Protein AF-A0AAP6GA55-F1 (afdb_monomer)

Organism: Aeromonas media (NCBI:txid651)

Sequence (51 aa):
MIGYQAPQARLVSVKYAGYKFEVVDIDSYKIDQLLVTRIEPNVIDKPALES

Radius of gyration: 17.76 Å; Cα contacts (8 Å, |Δi|>4): 48; chains: 1; bounding box: 28×38×48 Å

Secondary structure (DSSP, 8-state):
------------EEEETTEEEEEEEEETTEEEEEEEEEPPP-GGGS-----

Mean predicted aligned error: 11.66 Å

pLDDT: mean 77.17, std 16.64, range [42.81, 94.62]

Foldseek 3Di:
DDDPPDPPPPFDWDDDDQKIWTQDDDDPNDGDDIDIDRHDDPPVPPPPDDD

Nearest PDB structures (foldseek):
  4uoi-assembly2_D  TM=5.620E-01  e=6.390E+00  Hepatitis C virus (isolate H77)
  3hvt-assembly1_B  TM=5.154E-01  e=5.233E+00  Human immunodeficiency virus 1
  4uoi-assembly4_F  TM=4.296E-01  e=6.830E+00  Hepatitis C virus (isolate H77)

Solvent-accessible surface area (backbone atoms only — not comparable to full-atom values): 3553 Å² total; per-residue (Å²): 136,81,78,83,74,70,78,76,73,79,76,54,68,49,76,57,97,58,30,36,39,32,62,73,42,72,53,98,96,41,79,77,39,68,48,78,43,81,49,76,79,63,76,81,77,53,74,80,78,85,132

Structure (mmCIF, N/CA/C/O backbone):
data_AF-A0AAP6GA55-F1
#
_entry.id   AF-A0AAP6GA55-F1
#
loop_
_atom_site.group_PDB
_atom_site.id
_atom_site.type_symbol
_atom_site.label_atom_id
_atom_site.label_alt_id
_atom_site.label_comp_id
_atom_site.label_asym_id
_atom_site.label_entity_id
_atom_site.label_seq_id
_atom_site.pdbx_PDB_ins_code
_atom_site.Cartn_x
_atom_site.Cartn_y
_atom_site.Cartn_z
_atom_site.occupancy
_atom_site.B_iso_or_equiv
_atom_site.auth_seq_id
_atom_site.auth_comp_id
_atom_site.auth_asym_id
_atom_site.auth_atom_id
_atom_site.pdbx_PDB_model_num
ATOM 1 N N . MET A 1 1 ? 15.244 -34.021 -8.055 1.00 42.81 1 MET A N 1
ATOM 2 C CA . MET A 1 1 ? 14.776 -32.766 -8.676 1.00 42.81 1 MET A CA 1
ATOM 3 C C . MET A 1 1 ? 14.128 -31.950 -7.567 1.00 42.81 1 MET A C 1
ATOM 5 O O . MET A 1 1 ? 12.977 -32.184 -7.234 1.00 42.81 1 MET A O 1
ATOM 9 N N . ILE A 1 2 ? 14.918 -31.135 -6.870 1.00 53.38 2 ILE A N 1
ATOM 10 C CA . ILE A 1 2 ? 14.411 -30.282 -5.789 1.00 53.38 2 ILE A CA 1
ATOM 11 C C . ILE A 1 2 ? 13.719 -29.085 -6.443 1.00 53.38 2 ILE A C 1
ATOM 13 O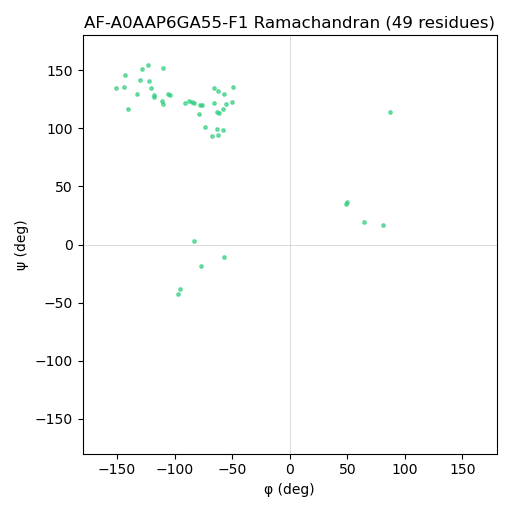 O . ILE A 1 2 ? 14.326 -28.400 -7.262 1.00 53.38 2 ILE A O 1
ATOM 17 N N . GLY A 1 3 ? 12.424 -28.912 -6.177 1.00 54.28 3 GLY A N 1
ATOM 18 C CA . GLY A 1 3 ? 11.644 -27.806 -6.722 1.00 54.28 3 GLY A CA 1
ATOM 19 C C . GLY A 1 3 ? 12.287 -26.479 -6.333 1.00 54.28 3 GLY A C 1
ATOM 20 O O . GLY A 1 3 ? 12.629 -26.267 -5.171 1.00 54.28 3 GL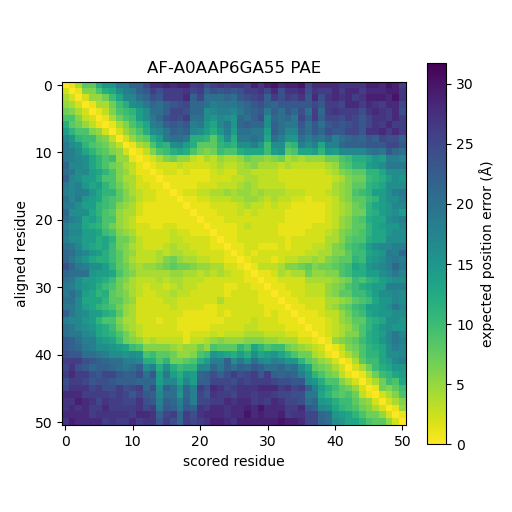Y A O 1
ATOM 21 N N . TYR A 1 4 ? 12.492 -25.608 -7.315 1.00 59.06 4 TYR A N 1
ATOM 22 C CA . TYR A 1 4 ? 12.990 -24.259 -7.091 1.00 59.06 4 TYR A CA 1
ATOM 23 C C . TYR A 1 4 ? 11.896 -23.482 -6.340 1.00 59.06 4 TYR A C 1
ATOM 25 O O . TYR A 1 4 ? 10.960 -22.970 -6.949 1.00 59.06 4 TYR A O 1
ATOM 33 N N . GLN A 1 5 ? 11.953 -23.448 -5.007 1.00 60.28 5 GLN A N 1
ATOM 34 C CA . GLN A 1 5 ? 11.090 -22.567 -4.229 1.00 60.28 5 GLN A CA 1
ATOM 35 C C . GLN A 1 5 ? 11.637 -21.154 -4.422 1.00 60.28 5 GLN A C 1
ATOM 37 O O . GLN A 1 5 ? 12.657 -20.797 -3.832 1.00 60.28 5 GLN A O 1
ATOM 42 N N . ALA A 1 6 ? 10.993 -20.380 -5.299 1.00 56.09 6 ALA A N 1
ATOM 43 C CA . ALA A 1 6 ? 11.326 -18.977 -5.497 1.00 56.09 6 ALA A CA 1
ATOM 44 C C . ALA A 1 6 ? 11.403 -18.280 -4.125 1.00 56.09 6 ALA A C 1
ATOM 46 O O . ALA A 1 6 ? 10.537 -18.539 -3.274 1.00 56.09 6 ALA A O 1
ATOM 47 N N . PRO A 1 7 ? 12.431 -17.446 -3.877 1.00 59.28 7 PRO A N 1
ATOM 48 C CA . PRO A 1 7 ? 12.516 -16.691 -2.640 1.00 59.28 7 PRO A CA 1
ATOM 49 C C . PRO A 1 7 ? 11.222 -15.897 -2.531 1.00 59.28 7 PRO A C 1
ATOM 51 O O . PRO A 1 7 ? 10.881 -15.153 -3.448 1.00 59.28 7 PRO A O 1
ATOM 54 N N . GLN A 1 8 ? 10.469 -16.122 -1.455 1.00 58.19 8 GLN A N 1
ATOM 55 C CA . GLN A 1 8 ? 9.257 -15.369 -1.167 1.00 58.19 8 GLN A CA 1
ATOM 56 C C . GLN A 1 8 ? 9.690 -13.907 -1.092 1.00 58.19 8 GLN A C 1
ATOM 58 O O . GLN A 1 8 ? 10.309 -13.499 -0.106 1.00 58.19 8 GLN A O 1
ATOM 63 N N . ALA A 1 9 ? 9.491 -13.164 -2.185 1.00 57.72 9 ALA A N 1
ATOM 64 C CA . ALA A 1 9 ? 9.838 -11.760 -2.269 1.00 57.72 9 ALA A CA 1
ATOM 65 C C . ALA A 1 9 ? 9.228 -11.108 -1.035 1.00 57.72 9 ALA A C 1
ATOM 67 O O . ALA A 1 9 ? 8.043 -11.296 -0.751 1.00 57.72 9 ALA A O 1
ATOM 68 N N . ARG A 1 10 ? 10.067 -10.464 -0.223 1.00 61.81 10 ARG A N 1
ATOM 69 C CA . ARG A 1 10 ? 9.629 -9.917 1.054 1.00 61.81 10 ARG A CA 1
ATOM 70 C C . ARG A 1 10 ? 8.593 -8.840 0.756 1.00 61.81 10 ARG A C 1
ATOM 72 O O . ARG A 1 10 ? 8.961 -7.726 0.406 1.00 61.81 10 ARG A O 1
ATOM 79 N N . LEU A 1 11 ? 7.316 -9.184 0.886 1.00 66.50 11 LEU A N 1
ATOM 80 C CA . LEU A 1 11 ? 6.221 -8.231 0.790 1.00 66.50 11 LEU A CA 1
ATOM 81 C C . LEU A 1 11 ? 6.422 -7.215 1.914 1.00 66.50 11 LEU A C 1
ATOM 83 O O . LEU A 1 11 ? 6.405 -7.559 3.100 1.00 66.50 11 LEU A O 1
ATOM 87 N N . VAL A 1 12 ? 6.709 -5.972 1.542 1.00 81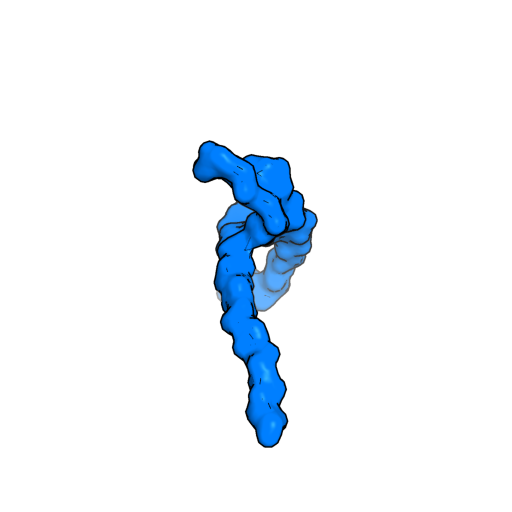.12 12 VAL A N 1
ATOM 88 C CA . VAL A 1 12 ? 6.864 -4.885 2.505 1.00 81.12 12 VAL A CA 1
ATOM 89 C C . VAL A 1 12 ? 5.465 -4.372 2.819 1.00 81.12 12 VAL A C 1
ATOM 91 O O . VAL A 1 12 ? 4.729 -3.964 1.921 1.00 81.12 12 VAL A O 1
ATOM 94 N N . SER A 1 13 ? 5.089 -4.418 4.097 1.00 89.50 13 SER A N 1
ATOM 95 C CA . SER A 1 13 ? 3.801 -3.910 4.563 1.00 89.50 13 SER A CA 1
ATOM 96 C C . SER A 1 13 ? 3.968 -2.992 5.765 1.00 89.50 13 SER A C 1
ATOM 98 O O . SER A 1 13 ? 4.768 -3.287 6.656 1.00 89.50 13 SER A O 1
ATOM 100 N N . VAL A 1 14 ? 3.182 -1.921 5.812 1.00 92.62 14 VAL A N 1
ATOM 101 C CA . VAL A 1 14 ? 3.134 -0.954 6.917 1.00 92.62 14 VAL A CA 1
ATOM 102 C C . VAL A 1 14 ? 1.713 -0.880 7.461 1.00 92.62 14 VAL A C 1
ATOM 104 O O . VAL A 1 14 ? 0.747 -0.903 6.703 1.00 92.62 14 VAL A O 1
ATOM 107 N N . LYS A 1 15 ? 1.576 -0.783 8.785 1.00 92.06 15 LYS A N 1
ATOM 108 C CA . LYS A 1 15 ? 0.298 -0.504 9.448 1.00 92.06 15 LYS A CA 1
ATOM 109 C C . LYS A 1 15 ? 0.277 0.950 9.903 1.00 92.06 15 LYS A C 1
ATOM 111 O O . LYS A 1 15 ? 1.206 1.385 10.578 1.00 92.06 15 LYS A O 1
ATOM 116 N N . TYR A 1 16 ? -0.775 1.681 9.558 1.00 91.94 16 TYR A N 1
ATOM 117 C CA . TYR A 1 16 ? -0.951 3.073 9.962 1.00 91.94 16 TYR A CA 1
ATOM 118 C C . TYR A 1 16 ? -2.438 3.419 10.071 1.00 91.94 16 TYR A C 1
ATOM 120 O O . TYR A 1 16 ? -3.224 3.050 9.202 1.00 91.94 16 TYR A O 1
ATOM 128 N N . ALA A 1 17 ? -2.823 4.106 11.151 1.00 91.94 17 ALA A N 1
ATOM 129 C CA . ALA A 1 17 ? -4.174 4.637 11.370 1.00 91.94 17 ALA A CA 1
ATOM 130 C C . ALA A 1 17 ? -5.334 3.635 11.150 1.00 91.94 17 ALA A C 1
ATOM 132 O O . ALA A 1 17 ? -6.391 4.003 10.645 1.00 91.94 17 ALA A O 1
ATOM 133 N N . GLY A 1 18 ? -5.153 2.360 11.512 1.00 91.75 18 GLY A N 1
ATOM 134 C CA . GLY A 1 18 ? -6.196 1.341 11.323 1.00 91.75 18 GLY A CA 1
ATOM 135 C C . GLY A 1 18 ? -6.276 0.764 9.904 1.00 91.75 18 GLY A C 1
ATOM 136 O O . GLY A 1 18 ? -7.254 0.102 9.557 1.00 91.75 18 GLY A O 1
ATOM 137 N N . TYR A 1 19 ? -5.230 0.944 9.096 1.00 94.06 19 TYR A N 1
ATOM 138 C CA . TYR A 1 19 ? -5.085 0.314 7.785 1.00 94.06 19 TYR A CA 1
ATOM 139 C C . TYR A 1 19 ? -3.730 -0.386 7.656 1.00 94.06 19 TYR A C 1
ATOM 141 O O . TYR A 1 19 ? -2.740 0.008 8.278 1.00 94.06 19 TYR A O 1
ATOM 149 N N . LYS A 1 20 ? -3.691 -1.440 6.842 1.00 92.00 20 LYS A N 1
ATOM 150 C CA . LYS A 1 20 ? -2.477 -2.102 6.367 1.00 92.00 20 LYS A CA 1
ATOM 151 C C . LYS A 1 20 ? -2.271 -1.722 4.904 1.00 92.00 20 LYS A C 1
ATOM 153 O O . LYS A 1 20 ? -3.188 -1.866 4.100 1.00 92.00 20 LYS A O 1
ATOM 158 N N . PHE A 1 21 ? -1.069 -1.267 4.590 1.00 94.62 21 PHE A N 1
ATOM 159 C CA . PHE A 1 21 ? -0.621 -0.898 3.255 1.00 94.62 21 PHE A CA 1
ATOM 160 C C . PHE A 1 21 ? 0.419 -1.916 2.814 1.00 94.62 21 PHE A C 1
ATOM 162 O O . PHE A 1 21 ? 1.410 -2.121 3.517 1.00 94.62 21 PHE A O 1
ATOM 169 N N . GLU A 1 22 ? 0.191 -2.561 1.681 1.00 93.12 22 GLU A N 1
ATOM 170 C CA . GLU A 1 22 ? 1.099 -3.543 1.091 1.00 93.12 22 GLU A CA 1
ATOM 171 C C . GLU A 1 22 ? 1.564 -3.024 -0.259 1.00 93.12 22 GLU A C 1
ATOM 173 O O . GLU A 1 22 ? 0.744 -2.610 -1.079 1.00 93.12 22 GLU A O 1
ATOM 178 N N . VAL A 1 23 ? 2.877 -3.017 -0.478 1.00 91.88 23 VAL A N 1
ATOM 179 C CA . VAL A 1 23 ? 3.442 -2.540 -1.740 1.00 91.88 23 VAL A CA 1
ATOM 180 C C . VAL A 1 23 ? 3.232 -3.597 -2.815 1.00 91.88 23 VAL A C 1
ATOM 182 O O . VAL A 1 23 ? 3.696 -4.726 -2.663 1.00 91.88 23 VAL A O 1
ATOM 185 N N . VAL A 1 24 ? 2.513 -3.227 -3.876 1.00 90.69 24 VAL A N 1
ATOM 186 C CA . VAL A 1 24 ? 2.229 -4.105 -5.020 1.00 90.69 24 VAL A CA 1
ATOM 187 C C . VAL A 1 24 ? 3.209 -3.835 -6.153 1.00 90.69 24 VAL A C 1
ATOM 189 O O . VAL A 1 24 ? 3.717 -4.782 -6.745 1.00 90.69 24 VAL A O 1
ATOM 192 N N . ASP A 1 25 ? 3.492 -2.560 -6.422 1.00 89.12 25 ASP A N 1
ATOM 193 C CA . ASP A 1 25 ? 4.329 -2.137 -7.543 1.00 89.12 25 ASP A CA 1
ATOM 194 C C . ASP A 1 25 ? 5.204 -0.934 -7.170 1.00 89.12 25 ASP A C 1
ATOM 196 O O . ASP A 1 25 ? 4.807 -0.085 -6.360 1.00 89.12 25 ASP A O 1
ATOM 200 N N . ILE A 1 26 ? 6.407 -0.898 -7.743 1.00 89.25 26 ILE A N 1
ATOM 201 C CA . ILE A 1 26 ? 7.411 0.151 -7.537 1.00 89.25 26 ILE A CA 1
ATOM 202 C C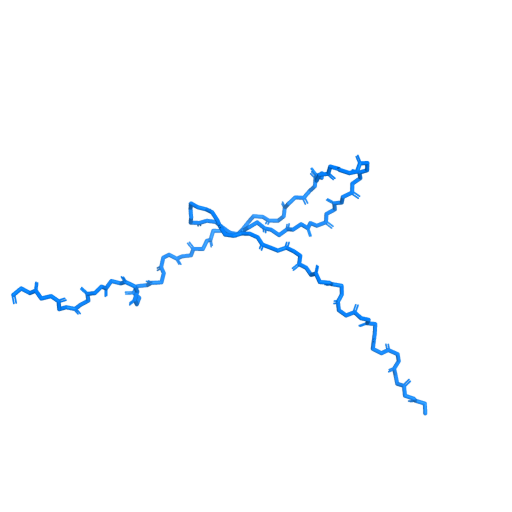 . ILE A 1 26 ? 8.074 0.444 -8.885 1.00 89.25 26 ILE A C 1
ATOM 204 O O . ILE A 1 26 ? 8.820 -0.396 -9.396 1.00 89.25 26 ILE A O 1
ATOM 208 N N . ASP A 1 27 ? 7.909 1.659 -9.393 1.00 90.56 27 ASP A N 1
ATOM 209 C CA . ASP A 1 27 ? 8.701 2.226 -10.476 1.00 90.56 27 ASP A CA 1
ATOM 210 C C . ASP A 1 27 ? 9.615 3.349 -9.959 1.00 90.56 27 ASP A C 1
ATOM 212 O O . ASP A 1 27 ? 9.345 4.001 -8.958 1.00 90.56 27 ASP A O 1
ATOM 216 N N . SER A 1 28 ? 10.758 3.571 -10.613 1.00 91.44 28 SER A N 1
ATOM 217 C CA . SER A 1 28 ? 11.549 4.810 -10.458 1.00 91.44 28 SER A CA 1
ATOM 218 C C . SER A 1 28 ? 11.847 5.278 -9.014 1.00 91.44 28 SER A C 1
ATOM 220 O O . SER A 1 28 ? 11.923 6.482 -8.756 1.00 91.44 28 SER A O 1
ATOM 222 N N . TYR A 1 29 ? 12.045 4.348 -8.069 1.00 88.69 29 TYR A N 1
ATOM 223 C CA . TYR A 1 29 ? 12.225 4.612 -6.625 1.00 88.69 29 TYR A CA 1
ATOM 224 C C . TYR A 1 29 ? 11.010 5.231 -5.910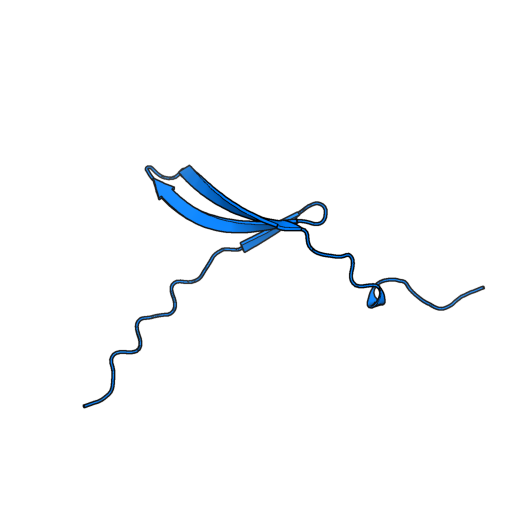 1.00 88.69 29 TYR A C 1
ATOM 226 O O . TYR A 1 29 ? 11.145 5.807 -4.826 1.00 88.69 29 TYR A O 1
ATOM 234 N N . LYS A 1 30 ? 9.824 5.111 -6.497 1.00 88.81 30 LYS A N 1
ATOM 235 C CA . LYS A 1 30 ? 8.540 5.552 -5.966 1.00 88.81 30 LYS A CA 1
ATOM 236 C C . LYS A 1 30 ? 7.582 4.370 -5.905 1.00 88.81 30 LYS A C 1
ATOM 238 O 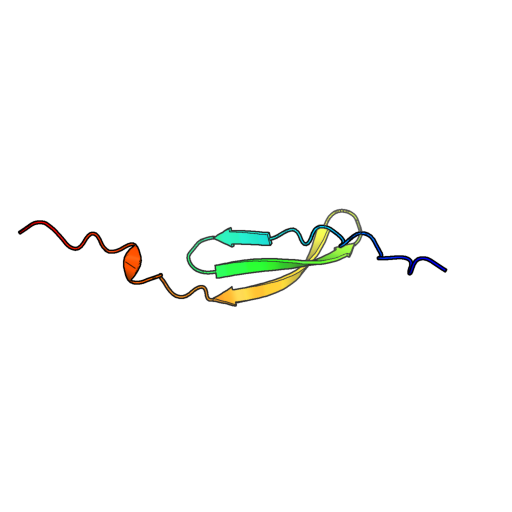O . LYS A 1 30 ? 7.741 3.370 -6.587 1.00 88.81 30 LYS A O 1
ATOM 243 N N . ILE A 1 31 ? 6.616 4.470 -5.005 1.00 91.00 31 ILE A N 1
ATOM 244 C CA . ILE A 1 31 ? 5.548 3.482 -4.905 1.00 91.00 31 ILE A CA 1
ATOM 245 C C . ILE A 1 31 ? 4.416 3.962 -5.802 1.00 91.00 31 ILE A C 1
ATOM 247 O O . ILE A 1 31 ? 3.878 5.042 -5.550 1.00 91.00 31 ILE A O 1
ATOM 251 N N . ASP A 1 32 ? 4.026 3.148 -6.778 1.00 93.00 32 ASP A N 1
ATOM 252 C CA . ASP A 1 32 ? 2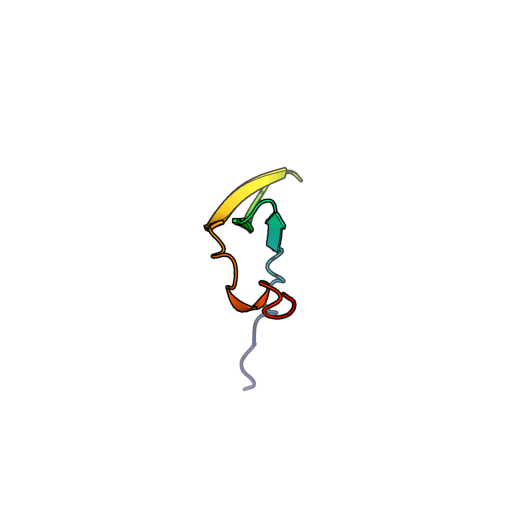.919 3.488 -7.677 1.00 93.00 32 ASP A CA 1
ATOM 253 C C . ASP A 1 32 ? 1.609 2.884 -7.197 1.00 93.00 32 ASP A C 1
ATOM 255 O O . ASP A 1 32 ? 0.559 3.525 -7.259 1.00 93.00 32 ASP A O 1
ATOM 259 N N . GLN A 1 33 ? 1.667 1.654 -6.676 1.00 90.75 33 GLN A N 1
ATOM 260 C CA . GLN A 1 33 ? 0.477 0.910 -6.278 1.00 90.75 33 GLN A CA 1
ATOM 261 C C . GLN A 1 33 ? 0.622 0.298 -4.886 1.00 90.75 33 GLN A C 1
ATOM 263 O O . GLN A 1 33 ? 1.575 -0.424 -4.572 1.00 90.75 33 GLN A O 1
ATOM 268 N N . LEU A 1 34 ? -0.393 0.561 -4.061 1.00 93.06 34 LEU A N 1
ATOM 269 C CA . LEU A 1 34 ? -0.565 -0.009 -2.732 1.00 93.06 34 LEU A CA 1
ATOM 270 C C . LEU A 1 34 ? -1.883 -0.773 -2.666 1.00 93.06 34 LEU A C 1
ATOM 272 O O . LEU A 1 34 ? -2.935 -0.249 -3.034 1.00 93.06 34 LEU A O 1
ATOM 276 N N . LEU A 1 35 ? -1.840 -1.975 -2.099 1.00 93.19 35 LEU A N 1
ATOM 277 C CA . LEU A 1 35 ? -3.038 -2.644 -1.615 1.00 93.19 35 LEU A CA 1
ATOM 278 C C . LEU A 1 35 ? -3.334 -2.145 -0.197 1.00 93.19 35 LEU A C 1
ATOM 280 O O . LEU A 1 35 ? -2.494 -2.257 0.698 1.00 93.19 35 LEU A O 1
ATOM 284 N N . VAL A 1 36 ? -4.533 -1.599 0.006 1.00 93.94 36 VAL A N 1
ATOM 285 C CA . VAL A 1 36 ? -4.976 -1.063 1.299 1.00 93.94 36 VAL A CA 1
ATOM 286 C C . VAL A 1 36 ? -6.053 -1.964 1.880 1.00 93.94 36 VAL A C 1
ATOM 288 O O . VAL A 1 36 ? -7.112 -2.148 1.286 1.00 93.94 36 VAL A O 1
ATOM 291 N N . THR A 1 37 ? -5.799 -2.495 3.071 1.00 94.12 37 THR A N 1
ATOM 292 C CA . THR A 1 37 ? -6.760 -3.313 3.816 1.00 94.12 37 THR A CA 1
ATOM 293 C C . THR A 1 37 ? -7.096 -2.616 5.125 1.00 94.12 37 THR A C 1
ATOM 295 O O . THR A 1 37 ? -6.196 -2.267 5.892 1.00 94.12 37 THR A O 1
ATOM 298 N N . ARG A 1 38 ? -8.385 -2.410 5.414 1.00 93.06 38 ARG A N 1
ATOM 299 C CA . ARG A 1 38 ? -8.817 -1.950 6.740 1.00 93.06 38 ARG A CA 1
ATOM 300 C C . ARG A 1 38 ? -8.500 -3.047 7.750 1.00 93.06 38 ARG A C 1
ATOM 302 O O . ARG A 1 38 ? -8.963 -4.172 7.591 1.00 93.06 38 ARG A O 1
ATOM 309 N N . ILE A 1 39 ? -7.707 -2.726 8.768 1.00 90.69 39 ILE A N 1
ATOM 310 C CA . ILE A 1 39 ? -7.497 -3.645 9.885 1.00 90.69 39 ILE A CA 1
ATOM 311 C C . ILE A 1 39 ? -8.600 -3.382 10.899 1.00 90.69 39 ILE A C 1
ATOM 313 O O . ILE A 1 39 ? -8.807 -2.250 11.339 1.00 90.69 39 ILE A O 1
ATOM 317 N N . GLU A 1 40 ? -9.352 -4.422 11.234 1.00 83.94 40 GLU A N 1
ATOM 318 C CA . GLU A 1 40 ? -10.303 -4.315 12.328 1.00 83.94 40 GLU A CA 1
ATOM 319 C C . GLU A 1 40 ? -9.515 -4.118 13.628 1.00 83.94 40 GLU A C 1
ATOM 321 O O . GLU A 1 40 ? -8.494 -4.789 13.828 1.00 83.94 40 GLU A O 1
ATOM 326 N N . PRO A 1 41 ? -9.927 -3.179 14.501 1.00 72.44 41 PRO A N 1
ATOM 327 C CA . PRO A 1 41 ? -9.346 -3.092 15.828 1.00 72.44 41 PRO A CA 1
ATOM 328 C C . PRO A 1 41 ? -9.579 -4.440 16.499 1.00 72.44 41 PRO A C 1
ATOM 330 O O . PRO A 1 41 ? -10.724 -4.856 16.687 1.00 72.44 41 PRO A O 1
ATOM 333 N N . ASN A 1 42 ? -8.495 -5.150 16.811 1.00 67.50 42 ASN A N 1
ATOM 334 C CA . ASN A 1 42 ? -8.620 -6.396 17.536 1.00 67.50 42 ASN A CA 1
ATOM 335 C C . ASN A 1 42 ? -9.216 -6.048 18.903 1.00 67.50 42 ASN A C 1
ATOM 337 O O . ASN A 1 42 ? -8.596 -5.350 19.701 1.00 67.50 42 ASN A O 1
ATOM 341 N N . VAL A 1 43 ? -10.438 -6.508 19.161 1.00 62.34 43 VAL A N 1
ATOM 342 C CA . VAL A 1 43 ? -11.163 -6.291 20.423 1.00 62.34 43 VAL A CA 1
ATOM 343 C C . VAL A 1 43 ? -10.395 -6.796 21.656 1.00 62.34 43 VAL A C 1
ATOM 345 O O . VAL A 1 43 ? -10.770 -6.461 22.775 1.00 62.34 43 VAL A O 1
ATOM 348 N N . ILE A 1 44 ? -9.304 -7.544 21.457 1.00 58.88 44 ILE A N 1
ATOM 349 C CA . ILE A 1 44 ? -8.392 -8.042 22.494 1.00 58.88 44 ILE A CA 1
ATOM 350 C C . ILE A 1 44 ? -7.435 -6.950 23.027 1.00 58.88 44 ILE A C 1
ATOM 352 O O . ILE A 1 44 ? -6.947 -7.082 24.143 1.00 58.88 44 ILE A O 1
ATOM 356 N N . ASP A 1 45 ? -7.228 -5.834 22.314 1.00 57.94 45 ASP A N 1
ATOM 357 C CA . ASP A 1 45 ? -6.427 -4.696 22.818 1.00 57.94 45 ASP A CA 1
ATOM 358 C C . ASP A 1 45 ? -7.233 -3.744 23.717 1.00 57.94 45 ASP A C 1
ATOM 360 O O . ASP A 1 45 ? -6.730 -2.714 24.169 1.00 57.94 45 ASP A O 1
ATOM 364 N N . LYS A 1 46 ? -8.501 -4.066 23.992 1.00 55.66 46 LYS A N 1
ATOM 365 C CA . LYS A 1 46 ? -9.257 -3.390 25.040 1.00 55.66 46 LYS A CA 1
ATOM 366 C C . LYS A 1 46 ? -8.793 -4.001 26.368 1.00 55.66 46 LYS A C 1
ATOM 368 O O . LYS A 1 46 ? -9.099 -5.175 26.583 1.00 55.66 46 LYS A O 1
ATOM 373 N N . PRO A 1 47 ? -8.086 -3.272 27.257 1.00 56.22 47 PRO A N 1
ATOM 374 C CA . PRO A 1 47 ? -7.887 -3.742 28.618 1.00 56.22 47 PRO A CA 1
ATOM 375 C C . PRO A 1 47 ? -9.274 -3.850 29.257 1.00 56.22 47 PRO A C 1
ATOM 377 O O . PRO A 1 47 ? -9.876 -2.873 29.696 1.00 56.22 47 PRO A O 1
ATOM 380 N N . ALA A 1 48 ? -9.849 -5.047 29.197 1.00 67.31 48 ALA A N 1
ATOM 381 C CA . ALA A 1 48 ? -10.791 -5.474 30.203 1.00 67.31 48 ALA A CA 1
ATOM 382 C C . ALA A 1 48 ? -9.999 -5.505 31.518 1.00 67.31 48 ALA A C 1
ATOM 384 O O . ALA A 1 48 ? -8.911 -6.078 31.523 1.00 67.31 48 ALA A O 1
ATOM 385 N N . LEU A 1 49 ? -10.562 -4.908 32.579 1.00 60.84 49 LEU A N 1
ATOM 386 C CA . LEU A 1 49 ? -9.963 -4.598 33.895 1.00 60.84 49 LEU A CA 1
ATOM 387 C C . LEU A 1 49 ? -9.241 -3.225 33.883 1.00 60.84 49 LEU A C 1
ATOM 389 O O . LEU A 1 49 ? -8.294 -3.035 33.135 1.00 60.84 49 LEU A O 1
ATOM 393 N N . GLU A 1 50 ? -9.661 -2.186 34.612 1.00 50.44 50 GLU A N 1
ATOM 394 C CA . GLU A 1 50 ? -10.297 -2.147 35.939 1.00 50.44 50 GLU A CA 1
ATOM 395 C C . GLU A 1 50 ? -11.355 -1.024 36.050 1.00 50.44 50 GLU A C 1
ATOM 397 O O . GLU A 1 50 ? -11.137 0.110 35.622 1.00 50.44 50 GLU A O 1
ATO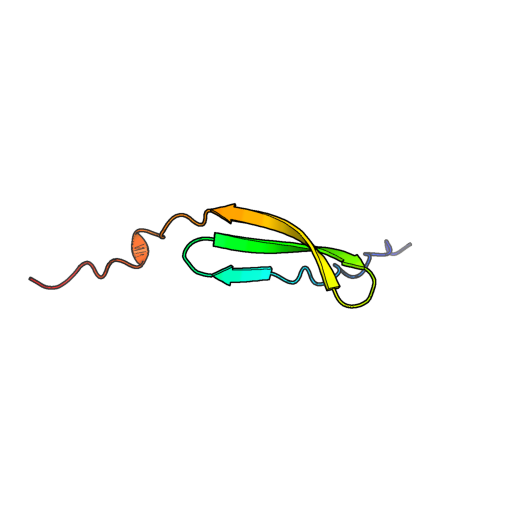M 402 N N . SER A 1 51 ? -12.510 -1.359 36.634 1.0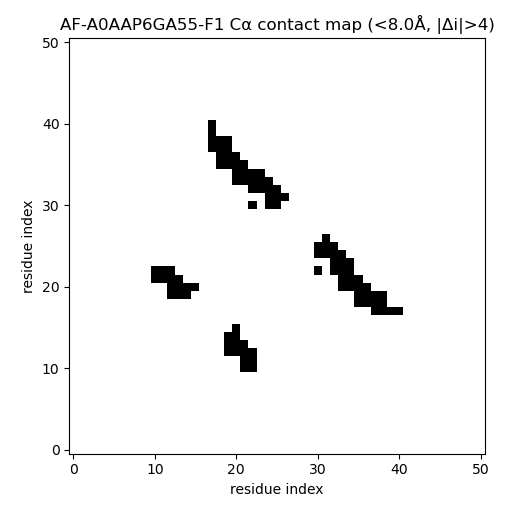0 54.81 51 SER A N 1
ATOM 403 C CA . SER A 1 51 ? -13.375 -0.455 37.409 1.00 54.81 51 SER A CA 1
ATOM 404 C C . SER A 1 51 ? -13.329 -0.912 38.858 1.00 54.81 51 SER A C 1
ATOM 406 O O . SER A 1 51 ? -13.182 -2.143 39.045 1.00 54.81 51 SER A O 1
#